Protein AF-A0A1N6GDF7-F1 (afdb_monomer_lite)

Structure (mmCIF, N/CA/C/O backbone):
data_AF-A0A1N6GDF7-F1
#
_entry.id   AF-A0A1N6GDF7-F1
#
loop_
_atom_site.group_PDB
_atom_site.id
_atom_site.type_symbol
_atom_site.label_atom_id
_atom_site.label_alt_id
_atom_site.label_comp_id
_atom_site.label_asym_id
_atom_site.label_entity_id
_atom_site.label_seq_id
_atom_site.pdbx_PDB_ins_code
_atom_site.Cartn_x
_atom_site.Cartn_y
_atom_site.Cartn_z
_atom_site.occupancy
_atom_site.B_iso_or_equiv
_atom_site.auth_seq_id
_atom_site.auth_comp_id
_atom_site.auth_asym_id
_atom_site.auth_atom_id
_atom_site.pdbx_PDB_model_num
ATOM 1 N N . MET A 1 1 ? -12.501 -10.297 11.710 1.00 90.69 1 MET A N 1
ATOM 2 C CA . MET A 1 1 ? -12.568 -9.226 10.703 1.00 90.69 1 MET A CA 1
ATOM 3 C C . MET A 1 1 ? -12.770 -7.916 11.441 1.00 90.69 1 MET A C 1
ATOM 5 O O . MET A 1 1 ? -13.586 -7.888 12.356 1.00 90.69 1 MET A O 1
ATOM 9 N N . ILE A 1 2 ? -11.981 -6.900 11.112 1.00 95.88 2 ILE A N 1
ATOM 10 C CA . ILE A 1 2 ? -12.052 -5.541 11.651 1.00 95.88 2 ILE A CA 1
ATOM 11 C C . ILE A 1 2 ? -12.520 -4.649 10.500 1.00 95.88 2 ILE A C 1
ATOM 13 O O . ILE A 1 2 ? -11.859 -4.615 9.469 1.00 95.88 2 ILE A O 1
ATOM 17 N N . GLU A 1 3 ? -13.652 -3.975 10.666 1.00 96.38 3 GLU A N 1
ATOM 18 C CA . GLU A 1 3 ? -14.180 -2.999 9.706 1.00 96.38 3 GLU A CA 1
ATOM 19 C C . GLU A 1 3 ? -13.818 -1.594 10.192 1.00 96.38 3 GLU A C 1
ATOM 21 O O . GLU A 1 3 ? -14.038 -1.281 11.362 1.00 96.38 3 GLU A O 1
ATOM 26 N N . LEU A 1 4 ? -13.220 -0.783 9.319 1.00 95.81 4 LEU A N 1
ATOM 27 C CA . LEU A 1 4 ? -12.774 0.573 9.636 1.00 95.81 4 LEU A CA 1
ATOM 28 C C . LEU A 1 4 ? -13.866 1.625 9.407 1.00 95.81 4 LEU A C 1
ATOM 30 O O . LEU A 1 4 ? -13.746 2.741 9.918 1.00 95.81 4 LEU A O 1
ATOM 34 N N . SER A 1 5 ? -14.915 1.305 8.644 1.00 92.75 5 SER A N 1
ATOM 35 C CA . SER A 1 5 ? -16.026 2.225 8.394 1.00 92.75 5 SER A CA 1
ATOM 36 C C . SER A 1 5 ? -16.664 2.699 9.704 1.00 92.75 5 SER A C 1
ATOM 38 O O . SER A 1 5 ? -17.128 1.903 10.519 1.00 92.75 5 SER A O 1
ATOM 40 N N . GLY A 1 6 ? -16.706 4.020 9.894 1.00 90.94 6 GLY A N 1
ATOM 41 C CA . GLY A 1 6 ? -17.300 4.653 11.074 1.00 90.94 6 GLY A CA 1
ATOM 42 C C . GLY A 1 6 ? -16.375 4.795 12.285 1.00 90.94 6 GLY A C 1
ATOM 43 O O . GLY A 1 6 ? -16.816 5.360 13.282 1.00 90.94 6 GLY A O 1
ATOM 44 N N . MET A 1 7 ? -15.117 4.340 12.213 1.00 95.81 7 MET A N 1
ATOM 45 C CA . MET A 1 7 ? -14.127 4.617 13.259 1.00 95.81 7 MET A CA 1
ATOM 46 C C . MET A 1 7 ? -13.671 6.079 13.220 1.00 95.81 7 MET A C 1
ATOM 48 O O . MET A 1 7 ? -13.384 6.627 12.152 1.00 95.81 7 MET A O 1
ATOM 52 N N . PHE A 1 8 ? -13.542 6.692 14.395 1.00 95.75 8 PHE A N 1
ATOM 53 C CA . PHE A 1 8 ? -12.927 8.009 14.551 1.00 95.75 8 PHE A CA 1
ATOM 54 C C . PHE A 1 8 ? -11.396 7.924 14.475 1.00 95.75 8 PHE A C 1
ATOM 56 O O . PHE A 1 8 ? -10.797 6.863 14.669 1.00 95.75 8 PHE A O 1
ATOM 63 N N . GLU A 1 9 ? -10.736 9.055 14.218 1.00 95.62 9 GLU A N 1
ATOM 64 C CA . GLU A 1 9 ? -9.277 9.110 14.073 1.00 95.62 9 GLU A CA 1
ATOM 65 C C . GLU A 1 9 ? -8.544 8.577 15.318 1.00 95.62 9 GLU A C 1
ATOM 67 O O . GLU A 1 9 ? -7.569 7.836 15.198 1.00 95.62 9 GLU A O 1
ATOM 72 N N . GLU A 1 10 ? -9.030 8.880 16.521 1.00 96.75 10 GLU A N 1
ATOM 73 C CA . GLU A 1 10 ? -8.442 8.405 17.775 1.00 96.75 10 GLU A CA 1
ATOM 74 C C . GLU A 1 10 ? -8.527 6.878 17.914 1.00 96.75 10 GLU A C 1
ATOM 76 O O . GLU A 1 10 ? -7.573 6.234 18.363 1.00 96.75 10 GLU A O 1
ATOM 81 N N . GLU A 1 11 ? -9.645 6.283 17.493 1.00 97.31 11 GLU A N 1
ATOM 82 C CA . GLU A 1 11 ? -9.845 4.831 17.489 1.00 97.31 11 GLU A CA 1
ATOM 83 C C . GLU A 1 11 ? -8.919 4.162 16.473 1.00 97.31 11 GLU A C 1
ATOM 85 O O . GLU A 1 11 ? -8.271 3.156 16.783 1.00 97.31 11 GLU A O 1
ATOM 90 N N . LEU A 1 12 ? -8.779 4.772 15.292 1.00 97.19 12 LEU A N 1
ATOM 91 C CA . LEU A 1 12 ? -7.834 4.335 14.273 1.00 97.19 12 LEU A CA 1
ATOM 92 C C . LEU A 1 12 ? -6.398 4.383 14.806 1.00 97.19 12 LEU A C 1
ATOM 94 O O . LEU A 1 12 ? -5.667 3.409 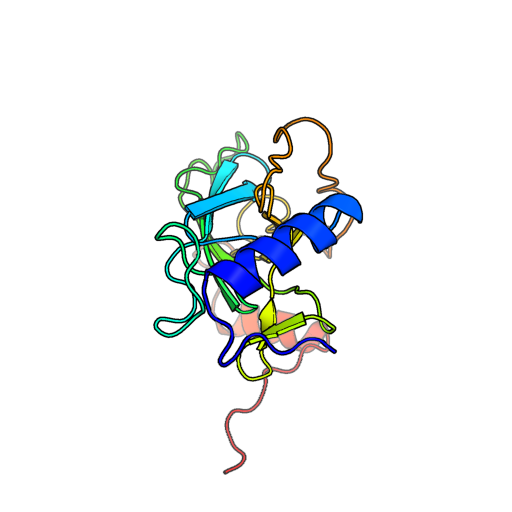14.657 1.00 97.19 12 LEU A O 1
ATOM 98 N N . ILE A 1 13 ? -5.985 5.449 15.494 1.00 97.69 13 ILE A N 1
ATOM 99 C CA . ILE A 1 13 ? -4.640 5.549 16.087 1.00 97.69 13 ILE A CA 1
ATOM 100 C C . ILE A 1 13 ? -4.395 4.430 17.111 1.00 97.69 13 ILE A C 1
ATOM 102 O O . ILE A 1 13 ? -3.321 3.816 17.114 1.00 97.69 13 ILE A O 1
ATOM 106 N N . LEU A 1 14 ? -5.371 4.129 17.973 1.00 97.69 14 LEU A N 1
ATOM 107 C CA . LEU A 1 14 ? -5.264 3.029 18.939 1.00 97.69 14 LEU A CA 1
ATOM 108 C C . LEU A 1 14 ? -5.128 1.672 18.237 1.00 97.69 14 LEU A C 1
ATOM 110 O O . LEU A 1 14 ? -4.241 0.887 18.589 1.00 97.69 14 LEU A O 1
ATOM 114 N N . LEU A 1 15 ? -5.951 1.420 17.216 1.00 97.19 15 LEU A N 1
ATOM 115 C CA . LEU A 1 15 ? -5.880 0.211 16.399 1.00 97.19 15 LEU A CA 1
ATOM 116 C C . LEU A 1 15 ? -4.517 0.082 15.706 1.00 97.19 15 LEU A C 1
ATOM 118 O O . LEU A 1 15 ? -3.880 -0.969 15.776 1.00 97.19 15 LEU A O 1
ATOM 122 N N . LEU A 1 16 ? -4.036 1.154 15.081 1.00 97.12 16 LEU A N 1
ATOM 123 C CA . LEU A 1 16 ? -2.760 1.190 14.370 1.00 97.12 16 LEU A CA 1
ATOM 124 C C . LEU A 1 16 ? -1.576 0.900 15.300 1.00 97.12 16 LEU A C 1
ATOM 126 O O . LEU A 1 16 ? -0.689 0.120 14.949 1.00 97.12 16 LEU A O 1
ATOM 130 N N . ASN A 1 17 ? -1.580 1.451 16.516 1.00 97.38 17 ASN A N 1
ATOM 131 C CA . ASN A 1 17 ? -0.568 1.142 17.529 1.00 97.38 17 ASN A CA 1
ATOM 132 C C . ASN A 1 17 ? -0.653 -0.320 18.003 1.00 97.38 17 ASN A C 1
ATOM 134 O O . ASN A 1 17 ? 0.373 -0.990 18.159 1.00 97.38 17 ASN A O 1
ATOM 138 N N . TRP A 1 18 ? -1.865 -0.852 18.185 1.00 97.19 18 TRP A N 1
ATOM 139 C CA . TRP A 1 18 ? -2.083 -2.257 18.544 1.00 97.19 18 TRP A CA 1
ATOM 140 C C . TRP A 1 18 ? -1.607 -3.233 17.451 1.00 97.19 18 TRP A C 1
ATOM 142 O O . TRP A 1 18 ? -1.031 -4.283 17.771 1.00 97.19 18 TRP A O 1
ATOM 152 N N . LEU A 1 19 ? -1.805 -2.881 16.175 1.00 96.06 19 LEU A N 1
ATOM 153 C CA . LEU A 1 19 ? -1.311 -3.618 15.007 1.00 96.06 19 LEU A CA 1
ATOM 154 C C . LEU A 1 19 ? 0.214 -3.547 14.899 1.00 96.06 19 LEU A C 1
ATOM 156 O O . LEU A 1 19 ? 0.863 -4.577 14.693 1.00 96.06 19 LEU A O 1
ATOM 160 N N . ALA A 1 20 ? 0.802 -2.368 15.117 1.00 93.44 20 ALA A N 1
ATOM 161 C CA . ALA A 1 20 ? 2.250 -2.184 15.090 1.00 93.44 20 ALA A CA 1
ATOM 162 C C . ALA A 1 20 ? 2.954 -3.041 16.154 1.00 93.44 20 ALA A C 1
ATOM 164 O O . ALA A 1 20 ? 3.961 -3.687 15.856 1.00 93.44 20 ALA A O 1
ATOM 165 N N . GLY A 1 21 ? 2.371 -3.165 17.354 1.00 93.12 21 GLY A N 1
ATOM 166 C CA . GLY A 1 21 ? 2.835 -4.101 18.388 1.00 93.12 21 GLY A CA 1
ATOM 167 C C . GLY A 1 21 ? 2.831 -5.577 17.952 1.00 93.12 21 GLY A C 1
ATOM 168 O O . GLY A 1 21 ? 3.542 -6.399 18.526 1.00 93.12 21 GLY A O 1
ATOM 169 N N . ARG A 1 22 ? 2.078 -5.913 16.897 1.00 94.81 22 ARG A N 1
ATOM 170 C CA . ARG A 1 22 ? 1.999 -7.238 16.255 1.00 94.81 22 ARG A CA 1
ATOM 171 C C . ARG A 1 22 ? 2.758 -7.314 14.931 1.00 94.81 22 ARG A C 1
ATOM 173 O O . ARG A 1 22 ? 2.577 -8.275 14.190 1.00 94.81 22 ARG A O 1
ATOM 180 N N . LYS 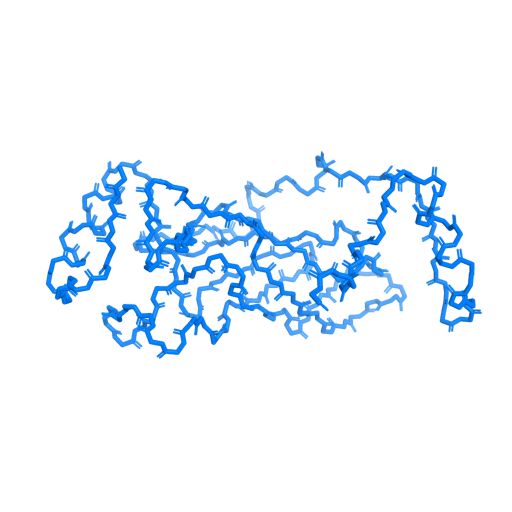A 1 23 ? 3.621 -6.334 14.639 1.00 92.81 23 LYS A N 1
ATOM 181 C CA . LYS A 1 23 ? 4.404 -6.240 13.392 1.00 92.81 23 LYS A CA 1
ATOM 182 C C . LYS A 1 23 ? 3.538 -6.150 12.128 1.00 92.81 23 LYS A C 1
ATOM 184 O O . LYS A 1 23 ? 3.976 -6.551 11.053 1.00 92.81 23 LYS A O 1
ATOM 189 N N . ARG A 1 24 ? 2.315 -5.632 12.250 1.00 94.25 24 ARG A N 1
ATOM 190 C CA . ARG A 1 24 ? 1.420 -5.340 11.127 1.00 94.25 24 ARG A CA 1
ATOM 191 C C . ARG A 1 24 ? 1.353 -3.830 10.967 1.00 94.25 24 ARG A C 1
ATOM 193 O O . ARG A 1 24 ? 1.010 -3.129 11.913 1.00 94.25 24 ARG A O 1
ATOM 200 N N . HIS A 1 25 ? 1.722 -3.330 9.796 1.00 95.81 25 HIS A N 1
ATOM 201 C CA . HIS A 1 25 ? 1.912 -1.899 9.576 1.00 95.81 25 HIS A CA 1
ATOM 202 C C . HIS A 1 25 ? 1.056 -1.456 8.397 1.00 95.81 25 HIS A C 1
ATOM 204 O O . HIS A 1 25 ? 1.380 -1.780 7.260 1.00 95.81 25 HIS A O 1
ATOM 210 N N . VAL A 1 26 ? -0.026 -0.732 8.682 1.00 96.88 26 VAL A N 1
ATOM 211 C CA . VAL A 1 26 ? -0.967 -0.226 7.672 1.00 96.88 26 VAL A CA 1
ATOM 212 C C . VAL A 1 26 ? -0.285 0.815 6.796 1.00 96.88 26 VAL A C 1
ATOM 214 O O . VAL A 1 26 ? 0.394 1.705 7.309 1.00 96.88 26 VAL A O 1
ATOM 217 N N . ALA A 1 27 ? -0.456 0.701 5.486 1.00 97.06 27 ALA A N 1
ATOM 218 C CA . ALA A 1 27 ? 0.046 1.656 4.517 1.00 97.06 27 ALA A CA 1
ATOM 219 C C . ALA A 1 27 ? -0.930 2.819 4.321 1.00 97.06 27 ALA A C 1
ATOM 221 O O . ALA A 1 27 ? -2.138 2.704 4.529 1.00 97.06 27 ALA A O 1
ATOM 222 N N . PHE A 1 28 ? -0.388 3.949 3.883 1.00 96.69 28 PHE A N 1
ATOM 223 C CA . PHE A 1 28 ? -1.141 5.178 3.674 1.00 96.69 28 PHE A CA 1
ATOM 224 C C . PHE A 1 28 ? -0.864 5.754 2.294 1.00 96.69 28 PHE A C 1
ATOM 226 O O . PHE A 1 28 ? 0.109 5.402 1.625 1.00 96.69 28 PHE A O 1
ATOM 233 N N . GLU A 1 29 ? -1.661 6.741 1.913 1.00 96.06 29 GLU A N 1
ATOM 234 C CA . GLU A 1 29 ? -1.292 7.684 0.872 1.00 96.06 29 GLU A CA 1
ATOM 235 C C . GLU A 1 29 ? 0.145 8.196 1.072 1.00 96.06 29 GLU A C 1
ATOM 237 O O . GLU A 1 29 ? 0.598 8.506 2.187 1.00 96.06 29 GLU A O 1
ATOM 242 N N . GLY A 1 30 ? 0.896 8.234 -0.029 1.00 95.50 30 GLY A N 1
ATOM 243 C CA . GLY A 1 30 ? 2.286 8.667 -0.047 1.00 95.50 30 GLY A CA 1
ATOM 244 C C . GLY A 1 30 ? 3.285 7.648 0.500 1.00 95.50 30 GLY A C 1
ATOM 245 O O . GLY A 1 30 ? 4.484 7.939 0.433 1.00 95.50 30 GLY A O 1
ATOM 246 N N . ALA A 1 31 ? 2.824 6.491 0.999 1.00 95.81 31 ALA A N 1
ATOM 247 C CA . ALA A 1 31 ? 3.691 5.414 1.458 1.00 95.81 31 ALA A CA 1
ATOM 248 C C . ALA A 1 31 ? 4.612 4.943 0.333 1.00 95.81 31 ALA A C 1
ATOM 250 O O . ALA A 1 31 ? 4.185 4.761 -0.811 1.00 95.81 31 ALA A O 1
ATOM 251 N N . GLN A 1 32 ? 5.882 4.754 0.669 1.00 94.88 32 GLN A N 1
ATOM 252 C CA . GLN A 1 32 ? 6.893 4.255 -0.243 1.00 94.88 32 GLN A CA 1
ATOM 253 C C . GLN A 1 32 ? 6.529 2.879 -0.815 1.00 94.88 32 GLN A C 1
ATOM 255 O O . GLN A 1 32 ? 6.237 1.940 -0.073 1.00 94.88 32 GLN A O 1
ATOM 260 N N . VAL A 1 33 ? 6.639 2.746 -2.136 1.00 93.19 33 VAL A N 1
ATOM 261 C CA . VAL A 1 33 ? 6.692 1.451 -2.825 1.00 93.19 33 VAL A CA 1
ATOM 262 C C . VAL A 1 33 ? 8.080 1.252 -3.420 1.00 93.19 33 VAL A C 1
ATOM 264 O O . VAL A 1 33 ? 8.735 2.213 -3.828 1.00 93.19 33 VAL A O 1
ATOM 267 N N . VAL A 1 34 ? 8.551 0.014 -3.461 1.00 91.12 34 VAL A N 1
ATOM 268 C CA . VAL A 1 34 ? 9.865 -0.343 -3.998 1.00 91.12 34 VAL A CA 1
ATOM 269 C C . VAL A 1 34 ? 9.670 -1.302 -5.157 1.00 91.12 34 VAL A C 1
ATOM 271 O O . VAL A 1 34 ? 8.958 -2.291 -5.032 1.00 91.12 34 VAL A O 1
ATOM 274 N N . SER A 1 35 ? 10.318 -0.988 -6.270 1.00 88.00 35 SER A N 1
ATOM 275 C CA . SER A 1 35 ? 10.421 -1.827 -7.457 1.00 88.00 35 SER A CA 1
ATOM 276 C C . SER A 1 35 ? 11.871 -2.255 -7.641 1.00 88.00 35 SER A C 1
ATOM 278 O O . SER A 1 35 ? 12.791 -1.621 -7.111 1.00 88.00 35 SER A O 1
ATOM 280 N N . GLU A 1 36 ? 12.100 -3.266 -8.471 1.00 85.31 36 GLU A N 1
ATOM 281 C CA . GLU A 1 36 ? 13.429 -3.505 -9.022 1.00 85.31 36 GLU A CA 1
ATOM 282 C C . GLU A 1 36 ? 13.900 -2.228 -9.746 1.00 85.31 36 GLU A C 1
ATOM 284 O O . GLU A 1 36 ? 13.217 -1.713 -10.631 1.00 85.31 36 GLU A O 1
ATOM 289 N N . GLY A 1 37 ? 15.025 -1.650 -9.314 1.00 83.25 37 GLY A N 1
ATOM 290 C CA . GLY A 1 37 ? 15.605 -0.453 -9.935 1.00 83.25 37 GLY A CA 1
ATOM 291 C C . GLY A 1 37 ? 14.900 0.881 -9.652 1.00 83.25 37 GLY A C 1
ATOM 292 O O . GLY A 1 37 ? 15.271 1.882 -10.263 1.00 83.25 37 GLY A O 1
ATOM 293 N N . GLY A 1 38 ? 13.913 0.949 -8.748 1.00 89.00 38 GLY A N 1
ATOM 294 C CA . GLY A 1 38 ? 13.183 2.200 -8.511 1.00 89.00 38 GLY A CA 1
ATOM 295 C C . GLY A 1 38 ? 12.420 2.282 -7.192 1.00 89.00 38 GLY A C 1
ATOM 296 O O . GLY A 1 38 ? 12.097 1.284 -6.553 1.00 89.00 38 GLY A O 1
ATOM 297 N N . ILE A 1 39 ? 12.116 3.513 -6.780 1.00 92.25 39 ILE A N 1
ATOM 298 C CA . ILE A 1 39 ? 11.307 3.818 -5.596 1.00 92.25 39 ILE A CA 1
ATOM 299 C C . ILE A 1 39 ? 10.168 4.736 -6.014 1.00 92.25 39 ILE A C 1
ATOM 301 O O . ILE A 1 39 ? 10.390 5.741 -6.686 1.00 92.25 39 ILE A O 1
ATOM 305 N N . GLY A 1 40 ? 8.961 4.398 -5.585 1.00 93.62 40 GLY A N 1
ATOM 306 C CA . GLY A 1 40 ? 7.740 5.132 -5.858 1.00 93.62 40 GLY A CA 1
ATOM 307 C C . GLY A 1 40 ? 6.926 5.410 -4.607 1.00 93.62 40 GLY A C 1
ATOM 308 O O . GLY A 1 40 ? 7.407 5.259 -3.483 1.00 93.62 40 GLY A O 1
ATOM 309 N N . ARG A 1 41 ? 5.671 5.812 -4.815 1.00 96.69 41 ARG A N 1
ATOM 310 C CA . ARG A 1 41 ? 4.694 6.035 -3.745 1.00 96.69 41 ARG A CA 1
ATOM 311 C C . ARG A 1 41 ? 3.294 5.586 -4.147 1.00 96.69 41 ARG A C 1
ATOM 313 O O . ARG A 1 41 ? 2.939 5.707 -5.323 1.00 96.69 41 ARG A O 1
ATOM 320 N N . ILE A 1 42 ? 2.511 5.145 -3.163 1.00 96.44 42 ILE A N 1
ATOM 321 C CA . ILE A 1 42 ? 1.053 5.024 -3.278 1.00 96.44 42 ILE A CA 1
ATOM 322 C C . ILE A 1 42 ? 0.466 6.422 -3.510 1.00 96.44 42 ILE A C 1
ATOM 324 O O . ILE A 1 42 ? 0.863 7.389 -2.853 1.00 96.44 42 ILE A O 1
ATOM 328 N N . ARG A 1 43 ? -0.467 6.529 -4.452 1.00 93.38 43 ARG A N 1
ATOM 329 C CA . ARG A 1 43 ? -1.219 7.743 -4.778 1.00 93.38 43 ARG A CA 1
ATOM 330 C C . ARG A 1 43 ? -2.702 7.488 -4.575 1.00 93.38 43 ARG A C 1
ATOM 332 O O . ARG A 1 43 ? -3.125 6.352 -4.721 1.00 93.38 43 ARG A O 1
ATOM 339 N N . ASN A 1 44 ? -3.462 8.552 -4.319 1.00 80.56 44 ASN A N 1
ATOM 340 C CA . ASN A 1 44 ? -4.919 8.594 -4.466 1.00 80.56 44 ASN A CA 1
ATOM 341 C C . ASN A 1 44 ? -5.631 7.288 -4.046 1.00 80.56 44 ASN A C 1
ATOM 343 O O . ASN A 1 44 ? -6.283 6.668 -4.891 1.00 80.56 44 ASN A O 1
ATOM 347 N N . PRO A 1 45 ? -5.485 6.827 -2.788 1.00 73.81 45 PRO A N 1
ATOM 348 C CA . PRO A 1 45 ? -6.338 5.751 -2.287 1.00 73.81 45 PRO A CA 1
ATOM 349 C C . PRO A 1 45 ? -7.809 6.205 -2.319 1.00 73.81 45 PRO A C 1
ATOM 351 O O . PRO A 1 45 ? -8.085 7.368 -2.629 1.00 73.81 45 PRO A O 1
ATOM 354 N N . LEU A 1 46 ? -8.751 5.305 -2.012 1.00 77.19 46 LEU A N 1
ATOM 355 C CA . LEU A 1 46 ? -10.190 5.596 -2.086 1.00 77.19 46 LEU A CA 1
ATOM 356 C C . LEU A 1 46 ? -10.528 6.996 -1.516 1.00 77.19 46 LEU A C 1
ATOM 358 O O . LEU A 1 46 ? -10.146 7.287 -0.376 1.00 77.19 46 LEU A O 1
ATOM 362 N N . PRO A 1 47 ? -11.209 7.874 -2.287 1.00 75.88 47 PRO A N 1
ATOM 363 C CA . PRO A 1 47 ? -11.452 9.270 -1.904 1.00 75.88 47 PRO A CA 1
ATOM 364 C C . PRO A 1 47 ? -12.209 9.464 -0.592 1.00 75.88 47 PRO A C 1
ATOM 366 O O . PRO A 1 47 ? -12.098 10.527 0.011 1.00 75.88 47 PRO A O 1
ATOM 369 N N . ASP A 1 48 ? -12.930 8.447 -0.131 1.00 82.19 48 ASP A N 1
ATOM 370 C CA . ASP A 1 48 ? -13.696 8.468 1.118 1.00 82.19 48 ASP A CA 1
ATOM 371 C C . ASP A 1 48 ? -13.075 7.567 2.199 1.00 82.19 48 ASP A C 1
ATOM 373 O O . ASP A 1 48 ? -13.658 7.345 3.255 1.00 82.19 48 ASP A O 1
ATOM 377 N N . GLY A 1 49 ? -11.850 7.084 1.961 1.00 84.81 49 GLY A N 1
ATOM 378 C CA . GLY A 1 49 ? -11.119 6.235 2.893 1.00 84.81 49 GLY A CA 1
ATOM 379 C C . GLY A 1 49 ? -10.753 6.941 4.206 1.00 84.81 49 GLY A C 1
ATOM 380 O O . GLY A 1 49 ? -10.545 8.164 4.212 1.00 84.81 49 GLY A O 1
ATOM 381 N N . PRO A 1 50 ? -10.610 6.176 5.307 1.00 92.31 50 PRO A N 1
ATOM 382 C CA . PRO A 1 50 ? -10.339 6.707 6.636 1.00 92.31 50 PRO A CA 1
ATOM 383 C C . PRO A 1 50 ? -9.008 7.460 6.668 1.00 92.31 50 PRO A C 1
ATOM 385 O O . PRO A 1 50 ? -8.014 7.033 6.070 1.00 92.31 50 PRO A O 1
ATOM 388 N N . VAL A 1 51 ? -8.993 8.595 7.369 1.00 93.75 51 VAL A N 1
ATOM 389 C CA . VAL A 1 51 ? -7.850 9.514 7.436 1.00 93.75 51 VAL A CA 1
ATOM 390 C C . VAL A 1 51 ? -7.242 9.485 8.829 1.00 93.75 51 VAL A C 1
ATOM 392 O O . VAL A 1 51 ? -7.949 9.619 9.821 1.00 93.75 51 VAL A O 1
ATOM 395 N N . VAL A 1 52 ? -5.919 9.350 8.890 1.00 94.75 52 VAL A N 1
ATOM 396 C CA . VAL A 1 52 ? -5.138 9.488 10.121 1.00 94.75 52 VAL A CA 1
ATOM 397 C C . VAL A 1 52 ? -3.985 10.442 9.851 1.00 94.75 52 VAL A C 1
ATOM 399 O O . VAL A 1 52 ? -3.219 10.254 8.905 1.00 94.75 52 VAL A O 1
ATOM 402 N N . GLN A 1 53 ? -3.864 11.489 10.663 1.00 93.88 53 GLN A N 1
ATOM 403 C CA . GLN A 1 53 ? -2.846 12.535 10.552 1.00 93.88 53 GLN A CA 1
ATOM 404 C C . GLN A 1 53 ? -2.780 13.159 9.147 1.00 93.88 53 GLN A C 1
ATOM 406 O O . GLN A 1 53 ? -1.704 13.398 8.597 1.00 93.88 53 GLN A O 1
ATOM 411 N N . GLY A 1 54 ? -3.948 13.385 8.539 1.00 92.69 54 GLY A N 1
ATOM 412 C CA . GLY A 1 54 ? -4.068 13.961 7.197 1.00 92.69 54 GLY A CA 1
ATOM 413 C C . GLY A 1 54 ? -3.673 13.024 6.051 1.00 92.69 54 GLY A C 1
ATOM 414 O O . GLY A 1 54 ? -3.588 13.477 4.913 1.00 92.69 54 GLY A O 1
ATOM 415 N N . ARG A 1 55 ? -3.433 11.733 6.319 1.00 93.44 55 ARG A N 1
ATOM 416 C CA . ARG A 1 55 ? -3.127 10.718 5.302 1.00 93.44 55 ARG A CA 1
ATOM 417 C C . ARG A 1 55 ? -4.222 9.664 5.266 1.00 93.44 55 ARG A C 1
ATOM 419 O O . ARG A 1 55 ? -4.608 9.126 6.302 1.00 93.44 55 ARG A O 1
ATOM 426 N N . ARG A 1 56 ? -4.697 9.335 4.069 1.00 95.56 56 ARG A N 1
ATOM 427 C CA . ARG A 1 56 ? -5.691 8.274 3.870 1.00 95.56 56 ARG A CA 1
ATOM 428 C C . ARG A 1 56 ? -5.058 6.898 4.013 1.00 95.56 56 ARG A C 1
ATOM 430 O O . ARG A 1 56 ? -3.955 6.683 3.510 1.00 95.56 56 ARG A O 1
ATOM 437 N N . ILE A 1 57 ? -5.749 5.972 4.666 1.00 96.44 57 ILE A N 1
ATOM 438 C CA . ILE A 1 57 ? -5.375 4.555 4.686 1.00 96.44 57 ILE A CA 1
ATOM 439 C C . ILE A 1 57 ? -5.500 3.995 3.265 1.00 96.44 57 ILE A C 1
ATOM 441 O O . ILE A 1 57 ? -6.484 4.244 2.569 1.00 96.44 57 ILE A O 1
ATOM 445 N N . ALA A 1 58 ? -4.481 3.261 2.823 1.00 96.88 58 ALA A N 1
ATOM 446 C CA . ALA A 1 58 ? -4.487 2.615 1.520 1.00 96.88 58 ALA A CA 1
ATOM 447 C C . ALA A 1 58 ? -5.298 1.312 1.568 1.00 96.88 58 ALA A C 1
ATOM 449 O O . ALA A 1 58 ? -5.170 0.517 2.499 1.00 96.88 58 ALA A O 1
ATOM 450 N N . THR A 1 59 ? -6.102 1.082 0.538 1.00 96.31 59 THR A N 1
ATOM 451 C CA . THR A 1 59 ? -6.897 -0.138 0.334 1.00 96.31 59 THR A CA 1
ATOM 452 C C . THR A 1 59 ? -6.445 -0.883 -0.921 1.00 96.31 59 THR A C 1
ATOM 454 O O . THR A 1 59 ? -5.725 -0.329 -1.758 1.00 96.31 59 THR A O 1
ATOM 457 N N . LEU A 1 60 ? -6.806 -2.158 -1.044 1.00 95.19 60 LEU A N 1
ATOM 458 C CA . LEU A 1 60 ? -6.519 -2.965 -2.227 1.00 95.19 60 LEU A CA 1
ATOM 459 C C . LEU A 1 60 ? -7.016 -2.248 -3.494 1.00 95.19 60 LEU A C 1
ATOM 461 O O . LEU A 1 60 ? -8.086 -1.643 -3.498 1.00 95.19 60 LEU A O 1
ATOM 465 N N . GLY A 1 61 ? -6.201 -2.259 -4.550 1.00 93.38 61 GLY A N 1
ATOM 466 C CA . GLY A 1 61 ? -6.429 -1.469 -5.761 1.00 93.38 61 GLY A CA 1
ATOM 467 C C . GLY A 1 61 ? -5.875 -0.040 -5.708 1.00 93.38 61 GLY A C 1
ATOM 468 O O . GLY A 1 61 ? -5.882 0.641 -6.735 1.00 93.38 61 GLY A O 1
ATOM 469 N N . SER A 1 62 ? -5.345 0.424 -4.563 1.00 94.94 62 SER A N 1
ATOM 470 C CA . SER A 1 62 ? -4.719 1.753 -4.467 1.00 94.94 62 SER A CA 1
ATOM 471 C C . SER A 1 62 ? -3.634 1.916 -5.540 1.00 94.94 62 SER A C 1
ATOM 473 O O . SER A 1 62 ? -2.745 1.060 -5.645 1.00 94.94 62 SER A O 1
ATOM 475 N N . PRO A 1 63 ? -3.671 2.993 -6.344 1.00 94.69 63 PRO A N 1
ATOM 476 C CA . PRO A 1 63 ? -2.695 3.188 -7.397 1.00 94.69 63 PRO A CA 1
ATOM 477 C C . PRO A 1 63 ? -1.336 3.587 -6.820 1.00 94.69 63 PRO A C 1
ATOM 479 O O . PRO A 1 63 ? -1.223 4.172 -5.744 1.00 94.69 63 PRO A O 1
ATOM 482 N N . TYR A 1 64 ? -0.272 3.324 -7.566 1.00 94.69 64 TYR A N 1
ATOM 483 C CA . TYR A 1 64 ? 1.069 3.790 -7.233 1.00 94.69 64 TYR A CA 1
ATOM 484 C C . TYR A 1 64 ? 1.792 4.323 -8.468 1.00 94.69 64 TYR A C 1
ATOM 486 O O . TYR A 1 64 ? 1.427 4.048 -9.612 1.00 94.69 64 TYR A O 1
ATOM 494 N N . SER A 1 65 ? 2.866 5.074 -8.232 1.00 94.12 65 SER A N 1
ATOM 495 C CA . SER A 1 65 ? 3.780 5.518 -9.287 1.00 94.12 65 SER A CA 1
ATOM 496 C C . SER A 1 65 ? 5.229 5.371 -8.852 1.00 94.12 65 SER A C 1
ATOM 498 O O . SER A 1 65 ? 5.570 5.805 -7.748 1.00 94.12 65 SER A O 1
ATOM 500 N N . VAL A 1 66 ? 6.089 4.896 -9.742 1.00 92.00 66 VAL A N 1
ATOM 501 C CA . VAL A 1 66 ? 7.544 4.932 -9.609 1.00 92.00 66 VAL A CA 1
ATOM 502 C C . VAL A 1 66 ? 8.075 5.874 -10.700 1.00 92.00 66 VAL A C 1
ATOM 504 O O . VAL A 1 66 ? 8.018 5.531 -11.882 1.00 92.00 66 VAL A O 1
ATOM 507 N N . PRO A 1 67 ? 8.564 7.080 -10.348 1.00 92.12 67 PRO A N 1
ATOM 508 C CA . PRO A 1 67 ? 8.940 8.104 -11.326 1.00 92.12 67 PRO A CA 1
ATOM 509 C C . PRO A 1 67 ? 10.134 7.716 -12.197 1.00 92.12 67 PRO A C 1
ATOM 511 O O . PRO A 1 67 ? 10.285 8.240 -13.298 1.00 92.12 67 PRO A O 1
ATOM 514 N N . ARG A 1 68 ? 10.987 6.821 -11.697 1.00 89.62 68 ARG A N 1
ATOM 515 C CA . ARG A 1 68 ? 12.151 6.324 -12.414 1.00 89.62 68 ARG A CA 1
ATOM 516 C C . ARG A 1 68 ? 12.465 4.904 -11.968 1.00 89.62 68 ARG A C 1
ATOM 518 O O . ARG A 1 68 ? 12.858 4.697 -10.821 1.00 89.62 68 ARG A O 1
ATOM 525 N N . ILE A 1 69 ? 12.307 3.963 -12.887 1.00 86.44 69 ILE A N 1
ATOM 526 C CA . ILE A 1 69 ? 12.949 2.652 -12.832 1.00 86.44 69 ILE A CA 1
ATOM 527 C C . ILE A 1 69 ? 14.195 2.717 -13.698 1.00 86.44 69 ILE A C 1
ATOM 529 O O . ILE A 1 69 ? 14.125 3.172 -14.837 1.00 86.44 69 ILE A O 1
ATOM 533 N N . ASP A 1 70 ? 15.324 2.279 -13.154 1.00 87.56 70 ASP A N 1
ATOM 534 C CA . ASP A 1 70 ? 16.593 2.199 -13.864 1.00 87.56 70 ASP A CA 1
ATOM 535 C C . ASP A 1 70 ? 17.257 0.840 -13.604 1.00 87.56 70 ASP A C 1
ATOM 537 O O . ASP A 1 70 ? 17.774 0.581 -12.517 1.00 87.56 70 ASP A O 1
ATOM 541 N N . LEU A 1 71 ? 17.192 -0.042 -14.604 1.00 83.19 71 LEU A N 1
ATOM 542 C CA . LEU A 1 71 ? 17.779 -1.387 -14.570 1.00 83.19 71 LEU A CA 1
ATOM 543 C C . LEU A 1 71 ? 19.070 -1.491 -15.399 1.00 83.19 71 LEU A C 1
ATOM 545 O O . LEU A 1 71 ? 19.609 -2.584 -15.556 1.00 83.19 71 LEU A O 1
ATOM 549 N N . GLY A 1 72 ? 19.555 -0.379 -15.967 1.00 82.56 72 GLY A N 1
ATOM 550 C CA . GLY A 1 72 ? 20.757 -0.364 -16.808 1.00 82.56 72 GLY A CA 1
ATOM 551 C C . GLY A 1 72 ? 20.607 -1.047 -18.176 1.00 82.56 72 GLY A C 1
ATOM 552 O O . GLY A 1 72 ? 21.610 -1.426 -18.778 1.00 82.56 72 GLY A O 1
ATOM 553 N N . ASN A 1 73 ? 19.380 -1.225 -18.673 1.00 76.62 73 ASN A N 1
ATOM 554 C CA . ASN A 1 73 ? 19.088 -1.798 -19.992 1.00 76.62 73 ASN A CA 1
ATOM 555 C C . ASN A 1 73 ? 18.432 -0.759 -20.925 1.00 76.62 73 ASN A C 1
ATOM 557 O O . ASN A 1 73 ? 18.069 0.328 -20.493 1.00 76.62 73 ASN A O 1
ATOM 561 N N . SER A 1 74 ? 18.259 -1.102 -22.207 1.00 77.88 74 SER A N 1
ATOM 562 C CA . SER A 1 74 ? 17.771 -0.160 -23.233 1.00 77.88 74 SER A CA 1
ATOM 563 C C . SER A 1 74 ? 16.330 0.338 -23.057 1.00 77.88 74 SER A C 1
ATOM 565 O O . SER A 1 74 ? 16.001 1.390 -23.599 1.00 77.88 74 SER A O 1
ATOM 567 N N . CYS A 1 75 ? 15.475 -0.381 -22.316 1.00 75.38 75 CYS A N 1
ATOM 568 C CA . CYS A 1 75 ? 14.115 0.082 -22.037 1.00 75.38 75 CYS A CA 1
ATOM 569 C C . CYS A 1 75 ? 14.073 1.093 -20.878 1.00 75.38 75 CYS A C 1
ATOM 571 O O . CYS A 1 75 ? 13.087 1.812 -20.751 1.00 75.38 75 CYS A O 1
ATOM 573 N N . CYS A 1 76 ? 15.144 1.192 -20.077 1.00 80.6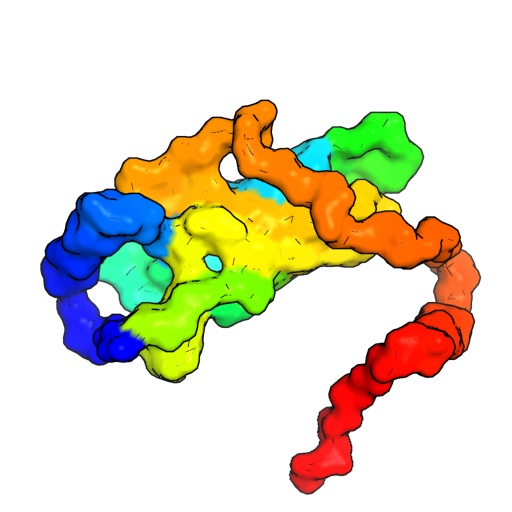9 76 CYS A N 1
ATOM 574 C CA . CYS A 1 76 ? 15.288 2.070 -18.917 1.00 80.69 76 CYS A CA 1
ATOM 575 C C . CYS A 1 76 ? 16.246 3.260 -19.173 1.00 80.69 76 CYS A C 1
ATOM 577 O O . CYS A 1 76 ? 17.178 3.139 -19.964 1.00 80.69 76 CYS A O 1
ATOM 579 N N . PRO A 1 77 ? 16.079 4.409 -18.480 1.00 88.25 77 PRO A N 1
ATOM 580 C CA . PRO A 1 77 ? 15.108 4.678 -17.422 1.00 88.25 77 PRO A CA 1
ATOM 581 C C . PRO A 1 77 ? 13.731 5.131 -17.925 1.00 88.25 77 PRO A C 1
ATOM 583 O O . PRO A 1 77 ? 13.631 5.898 -18.878 1.00 88.25 77 PRO A O 1
ATOM 586 N N . HIS A 1 78 ? 12.664 4.733 -17.228 1.00 85.19 78 HIS A N 1
ATOM 587 C CA . HIS A 1 78 ? 11.299 5.188 -17.527 1.00 85.19 78 HIS A CA 1
ATOM 588 C C . HIS A 1 78 ? 10.408 5.250 -16.277 1.00 85.19 78 HIS A C 1
ATOM 590 O O . HIS A 1 78 ? 10.757 4.752 -15.204 1.00 85.19 78 HIS A O 1
ATOM 596 N N . HIS A 1 79 ? 9.247 5.885 -16.428 1.00 90.06 79 HIS A N 1
ATOM 597 C CA . HIS A 1 79 ? 8.185 5.920 -15.424 1.00 90.06 79 HIS A CA 1
ATOM 598 C C . HIS A 1 79 ? 7.373 4.618 -15.457 1.00 90.06 79 HIS A C 1
ATOM 600 O O . HIS A 1 79 ? 7.111 4.083 -16.538 1.00 90.06 79 HIS A O 1
ATOM 606 N N . VAL A 1 80 ? 6.912 4.146 -14.296 1.00 88.50 80 VAL A N 1
ATOM 607 C CA . VAL A 1 80 ? 5.875 3.105 -14.213 1.00 88.50 80 VAL A CA 1
ATOM 608 C C . VAL A 1 80 ? 4.796 3.451 -13.197 1.00 88.50 80 VAL A C 1
ATOM 610 O O . VAL A 1 80 ? 5.028 4.162 -12.220 1.00 88.50 80 VAL A O 1
ATOM 613 N N . SER A 1 81 ? 3.612 2.897 -13.412 1.00 91.44 81 SER A N 1
ATOM 614 C CA . SER A 1 81 ? 2.475 2.963 -12.500 1.00 91.44 81 SER A CA 1
ATOM 615 C C . SER A 1 81 ? 1.717 1.642 -12.525 1.00 91.44 81 SER A C 1
ATOM 617 O O . SER A 1 81 ? 1.843 0.873 -13.479 1.00 91.44 81 SER A O 1
ATOM 619 N N . GLY A 1 82 ? 0.933 1.399 -11.483 1.00 91.44 82 GLY A N 1
ATOM 620 C CA . GLY A 1 82 ? 0.127 0.194 -11.328 1.00 91.44 82 GLY A CA 1
ATOM 621 C C . GLY A 1 82 ? -0.803 0.312 -10.129 1.00 91.44 82 GLY A C 1
ATOM 622 O O . GLY A 1 82 ? -1.010 1.412 -9.610 1.00 91.44 82 GLY A O 1
ATOM 623 N N . GLN A 1 83 ? -1.334 -0.823 -9.690 1.00 93.81 83 GLN A N 1
ATOM 624 C CA . GLN A 1 83 ? -2.190 -0.939 -8.510 1.00 93.81 83 GLN A CA 1
ATOM 625 C C . GLN A 1 83 ? -1.608 -1.961 -7.530 1.00 93.81 83 GLN A C 1
ATOM 627 O O . GLN A 1 83 ? -0.889 -2.880 -7.930 1.00 93.81 83 GLN A O 1
ATOM 632 N N . ILE A 1 84 ? -1.892 -1.781 -6.240 1.00 94.75 84 ILE A N 1
ATOM 633 C CA . ILE A 1 84 ? -1.595 -2.787 -5.216 1.00 94.75 84 ILE A CA 1
ATOM 634 C C . ILE A 1 84 ? -2.623 -3.924 -5.319 1.00 94.75 84 ILE A C 1
ATOM 636 O O . ILE A 1 84 ? -3.824 -3.668 -5.329 1.00 94.75 84 ILE A O 1
ATOM 640 N N . GLU A 1 85 ? -2.149 -5.165 -5.400 1.00 95.06 85 GLU A N 1
ATOM 641 C CA . GLU A 1 85 ? -2.944 -6.371 -5.681 1.00 95.06 85 GLU A CA 1
ATOM 642 C C . GLU A 1 85 ? -3.212 -7.230 -4.438 1.00 95.06 85 GLU A C 1
ATOM 644 O O . GLU A 1 85 ? -4.086 -8.093 -4.475 1.00 95.06 85 GLU A O 1
ATOM 649 N N . THR A 1 86 ? -2.476 -7.022 -3.342 1.00 95.31 86 THR A N 1
ATOM 650 C CA . THR A 1 86 ? -2.685 -7.750 -2.079 1.00 95.31 86 THR A CA 1
ATOM 651 C C . THR A 1 86 ? -3.015 -6.803 -0.929 1.00 95.31 86 THR A C 1
ATOM 653 O O . THR A 1 86 ? -2.686 -5.618 -0.962 1.00 95.31 86 THR A O 1
ATOM 656 N N . GLY A 1 87 ? -3.703 -7.331 0.079 1.00 94.69 87 GLY A N 1
ATOM 657 C CA . GLY A 1 87 ? -4.125 -6.600 1.268 1.00 94.69 87 GLY A CA 1
ATOM 658 C C . GLY A 1 87 ? -4.481 -7.556 2.403 1.00 94.69 87 GLY A C 1
ATOM 659 O O . GLY A 1 87 ? -4.566 -8.771 2.218 1.00 94.69 87 GLY A O 1
ATOM 660 N N . ALA A 1 88 ? -4.714 -7.011 3.592 1.00 95.88 88 ALA A N 1
ATOM 661 C CA . ALA A 1 88 ? -5.134 -7.771 4.759 1.00 95.88 88 ALA A CA 1
ATOM 662 C C . ALA A 1 88 ? -6.643 -8.060 4.732 1.00 95.88 88 ALA A C 1
ATOM 664 O O . ALA A 1 88 ? -7.448 -7.197 5.059 1.00 95.88 88 ALA A O 1
ATOM 665 N N . GLU A 1 89 ? -7.038 -9.289 4.406 1.00 94.75 89 GLU A N 1
ATOM 666 C CA . GLU A 1 89 ? -8.457 -9.691 4.332 1.00 94.75 89 GLU A CA 1
ATOM 667 C C . GLU A 1 89 ? -9.205 -9.613 5.676 1.00 94.75 89 GLU A C 1
ATOM 669 O O . GLU A 1 89 ? -10.432 -9.551 5.723 1.00 94.75 89 GLU A O 1
ATOM 674 N N . ASP A 1 90 ? -8.483 -9.616 6.797 1.00 96.88 90 ASP A N 1
ATOM 675 C CA . ASP A 1 90 ? -9.064 -9.511 8.132 1.00 96.88 90 ASP A CA 1
ATOM 676 C C . ASP A 1 90 ? -9.252 -8.063 8.610 1.00 96.88 90 ASP A C 1
ATOM 678 O O . ASP A 1 90 ? -9.822 -7.879 9.690 1.00 96.88 90 ASP A O 1
ATOM 682 N N . ILE A 1 91 ? -8.798 -7.063 7.843 1.00 96.62 91 ILE A N 1
ATOM 683 C CA . ILE A 1 91 ? -8.937 -5.629 8.132 1.00 96.62 91 ILE A CA 1
ATOM 684 C C . ILE A 1 91 ? -9.411 -4.926 6.864 1.00 96.62 91 ILE A C 1
ATOM 686 O O . ILE A 1 91 ? -8.656 -4.788 5.906 1.00 96.62 91 ILE A O 1
ATOM 690 N N . VAL A 1 92 ? -10.652 -4.465 6.867 1.00 96.56 92 VAL A N 1
ATOM 691 C CA . VAL A 1 92 ? -11.325 -3.943 5.678 1.00 96.56 92 VAL A CA 1
ATOM 692 C C . VAL A 1 92 ? -11.849 -2.532 5.919 1.00 96.56 92 VAL A C 1
ATOM 694 O O . VAL A 1 92 ? -12.100 -2.145 7.058 1.00 96.56 92 VAL A O 1
ATOM 697 N N . PHE A 1 93 ? -11.992 -1.770 4.841 1.00 94.38 93 PHE A N 1
ATOM 698 C CA . PHE A 1 93 ? -12.773 -0.541 4.788 1.00 94.38 93 PHE A CA 1
ATOM 699 C C . PHE A 1 93 ? -13.846 -0.711 3.717 1.00 94.38 93 PHE A C 1
ATOM 701 O O . PHE A 1 93 ? -13.505 -0.934 2.555 1.00 94.38 93 PHE A O 1
ATOM 708 N N . GLU A 1 94 ? -15.119 -0.651 4.105 1.00 92.81 94 GLU A N 1
ATOM 709 C CA . GLU A 1 94 ? -16.257 -0.911 3.206 1.00 92.81 94 GLU A CA 1
ATOM 710 C C . GLU A 1 94 ? -16.126 -2.259 2.473 1.00 92.81 94 GLU A C 1
ATOM 712 O O . GLU A 1 94 ? -16.394 -2.388 1.278 1.00 92.81 94 GLU A O 1
ATOM 717 N N . GLY A 1 95 ? -15.646 -3.282 3.186 1.00 93.19 95 GLY A N 1
ATOM 718 C CA . GLY A 1 95 ? -15.374 -4.602 2.611 1.00 93.19 95 GLY A CA 1
ATOM 719 C C . GLY A 1 95 ? -14.125 -4.697 1.721 1.00 93.19 95 GLY A C 1
ATOM 720 O O . GLY A 1 95 ? -13.797 -5.797 1.275 1.00 93.19 95 GLY A O 1
ATOM 721 N N . VAL A 1 96 ? -13.388 -3.605 1.488 1.00 94.62 96 VAL A N 1
ATOM 722 C CA . VAL A 1 96 ? -12.131 -3.617 0.723 1.00 94.62 96 VAL A CA 1
ATOM 723 C C . VAL A 1 96 ? -10.939 -3.835 1.666 1.00 94.62 96 VAL A C 1
ATOM 725 O O . VAL A 1 96 ? -10.765 -3.054 2.603 1.00 94.62 96 VAL A O 1
ATOM 728 N N . PRO A 1 97 ? -10.078 -4.846 1.436 1.00 97.06 97 PRO A N 1
ATOM 729 C CA . PRO A 1 97 ? -8.900 -5.095 2.267 1.00 97.06 97 PRO A CA 1
ATOM 730 C C . PRO A 1 97 ? -7.964 -3.889 2.386 1.00 97.06 97 PRO A C 1
ATOM 732 O O . PRO A 1 97 ? -7.689 -3.192 1.407 1.00 97.06 97 PRO A O 1
ATOM 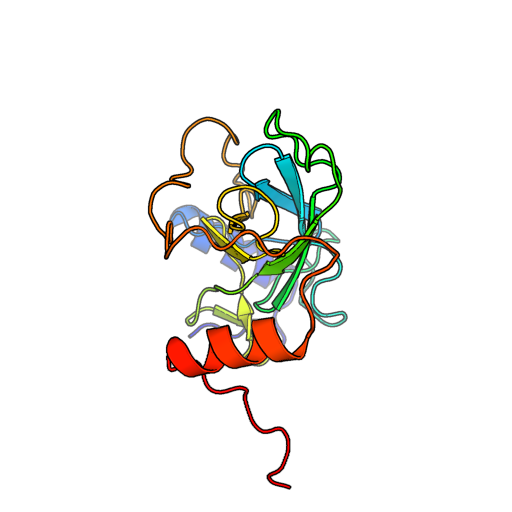735 N N . VAL A 1 98 ? -7.425 -3.674 3.584 1.00 97.00 98 VAL A N 1
ATOM 736 C CA . VAL A 1 98 ? -6.440 -2.623 3.869 1.00 97.00 98 VAL A CA 1
ATOM 737 C C . VAL A 1 98 ? -5.042 -3.076 3.464 1.00 97.00 98 VAL A C 1
ATOM 739 O O . VAL A 1 98 ? -4.632 -4.199 3.753 1.00 97.00 98 VAL A O 1
ATOM 742 N N . VAL A 1 99 ? -4.282 -2.179 2.841 1.00 97.12 99 VAL A N 1
ATOM 743 C CA . VAL A 1 99 ? -2.899 -2.427 2.421 1.00 97.12 99 VAL A CA 1
ATOM 744 C C . VAL A 1 99 ? -1.948 -2.295 3.607 1.00 97.12 99 VAL A C 1
ATOM 746 O O . VAL A 1 99 ? -2.051 -1.388 4.435 1.00 97.12 99 VAL A O 1
ATOM 749 N N . MET A 1 100 ? -0.974 -3.190 3.659 1.00 96.06 100 MET A N 1
ATOM 750 C CA . MET A 1 100 ? 0.045 -3.322 4.686 1.00 96.06 100 MET A CA 1
ATOM 751 C C . MET A 1 100 ? 1.449 -3.227 4.081 1.00 96.06 100 MET A C 1
ATOM 753 O O . MET A 1 100 ? 1.674 -3.434 2.890 1.00 96.06 100 MET A O 1
ATOM 757 N N . VAL A 1 101 ? 2.443 -2.974 4.928 1.00 94.56 101 VAL A N 1
ATOM 758 C CA . VAL A 1 101 ? 3.851 -3.183 4.569 1.00 94.56 101 VAL A CA 1
ATOM 759 C C . VAL A 1 101 ? 4.066 -4.639 4.156 1.00 94.56 101 VAL A C 1
ATOM 761 O O . VAL A 1 101 ? 3.722 -5.556 4.901 1.00 94.56 101 VAL A O 1
ATOM 764 N N . GLY A 1 102 ? 4.700 -4.834 3.002 1.00 91.00 102 GLY A N 1
ATOM 765 C CA . GLY A 1 102 ? 4.959 -6.140 2.402 1.00 91.00 102 GLY A CA 1
ATOM 766 C C . GLY A 1 102 ? 3.946 -6.552 1.336 1.00 91.00 102 GLY A C 1
ATOM 767 O O . GLY A 1 102 ? 4.259 -7.457 0.564 1.00 91.00 102 GLY A O 1
ATOM 768 N N . ASP A 1 103 ? 2.796 -5.876 1.244 1.00 94.56 103 ASP A N 1
ATOM 769 C CA . ASP A 1 103 ? 1.850 -6.117 0.158 1.00 94.56 103 ASP A CA 1
ATOM 770 C C . ASP A 1 103 ? 2.455 -5.784 -1.202 1.00 94.56 103 ASP A C 1
ATOM 772 O O . ASP A 1 103 ? 3.370 -4.963 -1.333 1.00 94.56 103 ASP A O 1
ATOM 776 N N . THR A 1 104 ? 1.940 -6.462 -2.221 1.00 93.62 104 THR A N 1
ATOM 777 C CA . THR A 1 104 ? 2.511 -6.474 -3.563 1.00 93.62 104 THR A CA 1
ATOM 778 C C . THR A 1 104 ? 1.582 -5.834 -4.574 1.00 93.62 104 THR A C 1
ATOM 780 O O . THR A 1 104 ? 0.364 -5.848 -4.423 1.00 93.62 104 THR A O 1
ATOM 783 N N . GLY A 1 105 ? 2.171 -5.275 -5.623 1.00 91.56 105 GLY A N 1
ATOM 784 C CA . GLY A 1 105 ? 1.467 -4.824 -6.817 1.00 91.56 105 GLY A CA 1
ATOM 785 C C . GLY A 1 105 ? 2.257 -5.164 -8.072 1.00 91.56 105 GLY A C 1
ATOM 786 O O . GLY A 1 105 ? 3.398 -5.639 -7.988 1.00 91.56 105 GLY A O 1
ATOM 787 N N . ARG A 1 106 ? 1.667 -4.890 -9.237 1.00 87.12 106 ARG A N 1
ATOM 788 C CA . ARG A 1 106 ? 2.316 -5.091 -10.538 1.00 87.12 106 ARG A CA 1
ATOM 789 C C . ARG A 1 106 ? 2.239 -3.859 -11.423 1.00 87.12 106 ARG A C 1
ATOM 791 O O . ARG A 1 106 ? 1.269 -3.102 -11.392 1.00 87.12 106 ARG A O 1
ATOM 798 N N . HIS A 1 107 ? 3.266 -3.696 -12.252 1.00 78.75 107 HIS A N 1
ATOM 799 C CA . HIS A 1 107 ? 3.283 -2.767 -13.377 1.00 78.75 107 HIS A CA 1
ATOM 800 C C . HIS A 1 107 ? 3.463 -3.517 -14.702 1.00 78.75 107 HIS A C 1
ATOM 802 O O . HIS A 1 107 ? 3.607 -4.736 -14.739 1.00 78.75 107 HIS A O 1
ATOM 808 N N . TRP A 1 108 ? 3.465 -2.777 -15.812 1.00 70.69 108 TRP A N 1
ATOM 809 C CA . TRP A 1 108 ? 3.656 -3.337 -17.150 1.00 70.69 108 TRP A CA 1
ATOM 810 C C . TRP A 1 108 ? 4.951 -4.177 -17.256 1.00 70.69 108 TRP A C 1
ATOM 812 O O . TRP A 1 108 ? 6.004 -3.683 -16.833 1.00 70.69 108 TRP A O 1
ATOM 822 N N . PRO A 1 109 ? 4.919 -5.388 -17.858 1.00 66.00 109 PRO A N 1
ATOM 823 C CA . PRO A 1 109 ? 6.030 -6.354 -17.865 1.00 66.00 109 PRO A CA 1
ATOM 824 C C . PRO A 1 109 ? 7.203 -6.008 -18.800 1.00 66.00 109 PRO A C 1
ATOM 826 O O . PRO A 1 109 ? 8.011 -6.867 -19.136 1.00 66.00 109 PRO A O 1
ATOM 829 N N . GLY A 1 110 ? 7.328 -4.752 -19.231 1.00 62.53 110 GLY A N 1
ATOM 830 C CA . GLY A 1 110 ? 8.342 -4.341 -20.206 1.00 62.53 110 GLY A CA 1
ATOM 831 C C . GLY A 1 110 ? 9.784 -4.371 -19.688 1.00 62.53 110 GLY A C 1
ATOM 832 O O . GLY A 1 110 ? 10.703 -4.459 -20.497 1.00 62.53 110 GLY A O 1
ATOM 833 N N . CYS A 1 111 ? 9.998 -4.302 -18.368 1.00 62.19 111 CYS A N 1
ATOM 834 C CA . CYS A 1 111 ? 11.330 -4.211 -17.769 1.00 62.19 111 CYS A CA 1
ATOM 835 C C . CYS A 1 111 ? 11.361 -4.885 -16.379 1.00 62.19 111 CYS A C 1
ATOM 837 O O . CYS A 1 111 ? 10.551 -4.558 -15.509 1.00 62.19 111 CYS A O 1
ATOM 839 N N . GLY A 1 112 ? 12.320 -5.796 -16.162 1.00 71.25 112 GLY A N 1
ATOM 840 C CA . GLY A 1 112 ? 12.539 -6.471 -14.874 1.00 71.25 112 GLY A CA 1
ATOM 841 C C . GLY A 1 112 ? 11.405 -7.412 -14.457 1.00 71.25 112 GLY A C 1
ATOM 842 O O . GLY A 1 112 ? 10.718 -7.995 -15.291 1.00 71.25 112 GLY A O 1
ATOM 843 N N . THR A 1 113 ? 11.228 -7.566 -13.148 1.00 74.56 113 THR A N 1
ATOM 844 C CA . THR A 1 113 ? 10.257 -8.491 -12.522 1.00 74.56 113 THR A CA 1
ATOM 845 C C . THR A 1 113 ? 8.817 -7.977 -12.484 1.00 74.56 113 THR A C 1
ATOM 847 O O . THR A 1 113 ? 7.920 -8.696 -12.052 1.00 74.56 113 THR A O 1
ATOM 850 N N . ALA A 1 114 ? 8.578 -6.746 -12.952 1.00 82.00 114 ALA A N 1
ATOM 851 C CA . ALA A 1 114 ? 7.269 -6.090 -12.993 1.00 82.00 114 ALA A CA 1
ATOM 852 C C . ALA A 1 114 ? 6.559 -5.928 -11.633 1.00 82.00 114 ALA A C 1
ATOM 854 O O . ALA A 1 114 ? 5.413 -5.478 -11.583 1.00 82.00 114 ALA A O 1
ATOM 855 N N . GLN A 1 115 ? 7.222 -6.290 -10.534 1.00 86.38 115 GLN A N 1
ATOM 856 C CA . GLN A 1 115 ? 6.652 -6.364 -9.197 1.00 86.38 115 GLN A CA 1
ATOM 857 C C . GLN A 1 115 ? 7.074 -5.165 -8.353 1.00 86.38 115 GLN A C 1
ATOM 859 O O . GLN A 1 115 ? 8.220 -4.713 -8.402 1.00 86.38 115 GLN A O 1
ATOM 864 N N . VAL A 1 116 ? 6.150 -4.695 -7.516 1.00 90.06 116 VAL A N 1
ATOM 865 C CA . VAL A 1 116 ? 6.446 -3.727 -6.460 1.00 90.06 116 VAL A CA 1
ATOM 866 C C . VAL A 1 116 ? 6.024 -4.247 -5.100 1.00 90.06 116 VAL A C 1
ATOM 868 O O . VAL A 1 116 ? 5.106 -5.059 -4.991 1.00 90.06 116 VAL A O 1
ATOM 871 N N . PHE A 1 117 ? 6.665 -3.714 -4.067 1.00 92.88 117 PHE A N 1
ATOM 872 C CA . PHE A 1 117 ? 6.331 -3.972 -2.677 1.00 92.88 117 PHE A CA 1
ATOM 873 C C . PHE A 1 117 ? 6.067 -2.677 -1.923 1.00 92.88 117 PHE A C 1
ATOM 875 O O . PHE A 1 117 ? 6.795 -1.693 -2.079 1.00 92.88 117 PHE A O 1
ATOM 882 N N . VAL A 1 118 ? 5.068 -2.688 -1.051 1.00 94.00 118 VAL A N 1
ATOM 883 C CA . VAL A 1 118 ? 4.803 -1.595 -0.118 1.00 94.00 118 VAL A CA 1
ATOM 884 C C . VAL A 1 118 ? 5.842 -1.629 0.999 1.00 94.00 118 VAL A C 1
ATOM 886 O O . VAL A 1 118 ? 5.927 -2.581 1.773 1.00 94.00 118 VAL A O 1
ATOM 889 N N . ALA A 1 119 ? 6.655 -0.582 1.086 1.00 93.50 119 ALA A N 1
ATOM 890 C CA . ALA A 1 119 ? 7.807 -0.508 1.980 1.00 93.50 119 ALA A CA 1
ATOM 891 C C . ALA A 1 119 ? 7.600 0.417 3.184 1.00 93.50 119 ALA A C 1
ATOM 893 O O . ALA A 1 119 ? 8.441 0.443 4.081 1.00 93.50 119 ALA A O 1
ATOM 894 N N . GLU A 1 120 ? 6.504 1.167 3.229 1.00 93.69 120 GLU A N 1
ATOM 895 C CA . GLU A 1 120 ? 6.206 2.106 4.307 1.00 93.69 120 GLU A CA 1
ATOM 896 C C . GLU A 1 120 ? 4.781 1.910 4.822 1.00 93.69 120 GLU A C 1
ATOM 898 O O . GLU A 1 120 ? 3.846 1.689 4.056 1.00 93.69 120 GLU A O 1
ATOM 903 N N . GLY A 1 121 ? 4.625 2.022 6.136 1.00 93.81 121 GLY A N 1
ATOM 904 C CA . GLY A 1 121 ? 3.345 2.026 6.820 1.00 93.81 121 GLY A CA 1
ATOM 905 C C . GLY A 1 121 ? 3.469 2.615 8.222 1.00 93.81 121 GLY A C 1
ATOM 906 O O . GLY A 1 121 ? 4.496 3.197 8.582 1.00 93.81 121 GLY A O 1
ATOM 907 N N . TRP A 1 122 ? 2.423 2.472 9.032 1.00 95.81 122 TRP A N 1
ATOM 908 C CA . TRP A 1 122 ? 2.360 3.039 10.379 1.00 95.81 122 TRP A CA 1
ATOM 909 C C . TRP A 1 122 ? 3.586 2.654 11.217 1.00 95.81 122 TRP A C 1
ATOM 911 O O . TRP A 1 122 ? 3.826 1.471 11.479 1.00 95.81 122 TRP A O 1
ATOM 921 N N . GLN A 1 123 ? 4.365 3.663 11.627 1.00 91.94 123 GLN A N 1
ATOM 922 C CA . GLN A 1 123 ? 5.591 3.525 12.428 1.00 91.94 123 GLN A CA 1
ATOM 923 C C . GLN A 1 123 ? 6.647 2.574 11.828 1.00 91.94 123 GLN A C 1
ATOM 925 O O . GLN A 1 123 ? 7.514 2.066 12.544 1.00 91.94 123 GLN A O 1
ATOM 930 N N . LYS A 1 124 ? 6.603 2.320 10.514 1.00 84.88 124 LYS A N 1
ATOM 931 C CA . LYS A 1 124 ? 7.520 1.392 9.854 1.00 84.88 124 LYS A CA 1
ATOM 932 C C . LYS A 1 124 ? 7.904 1.859 8.463 1.00 84.88 124 LYS A C 1
ATOM 934 O O . LYS A 1 124 ? 7.060 2.104 7.614 1.00 84.88 124 LYS A O 1
ATOM 939 N N . MET A 1 125 ? 9.205 1.863 8.215 1.00 81.06 125 MET A N 1
ATOM 940 C CA . MET A 1 125 ? 9.781 1.998 6.885 1.00 81.06 125 MET A CA 1
ATOM 941 C C . MET A 1 125 ? 10.838 0.908 6.716 1.00 81.06 125 MET A C 1
ATOM 943 O O . MET A 1 125 ? 11.730 0.758 7.556 1.00 81.06 125 MET A O 1
ATOM 947 N N . LEU A 1 126 ? 10.703 0.100 5.669 1.00 76.81 126 LEU A N 1
ATOM 948 C CA . LEU A 1 126 ? 11.691 -0.893 5.274 1.00 76.81 126 LEU A CA 1
ATOM 949 C C . LEU A 1 126 ? 12.724 -0.233 4.370 1.00 76.81 126 LEU A C 1
ATOM 951 O O . LEU A 1 126 ? 12.386 0.449 3.406 1.00 76.81 126 LEU A O 1
ATOM 955 N N . VAL A 1 127 ? 14.004 -0.447 4.679 1.00 62.56 127 VAL A N 1
ATOM 956 C CA . VAL A 1 127 ? 15.090 0.090 3.859 1.00 62.56 127 VAL A CA 1
ATOM 957 C C . VAL A 1 127 ? 15.084 -0.642 2.506 1.00 62.56 127 VAL A C 1
ATOM 959 O O . VAL A 1 127 ? 15.237 -1.866 2.492 1.00 62.56 127 VAL A O 1
ATOM 962 N N . PRO A 1 128 ? 14.970 0.070 1.366 1.00 54.94 128 PRO A N 1
ATOM 963 C CA . PRO A 1 128 ? 14.731 -0.528 0.045 1.00 54.94 128 PRO A CA 1
ATOM 964 C C . PRO A 1 128 ? 15.748 -1.569 -0.446 1.00 54.94 128 PRO A C 1
ATOM 966 O O . PRO A 1 128 ? 15.464 -2.281 -1.400 1.00 54.94 128 PRO A O 1
ATOM 969 N N . ARG A 1 129 ? 16.940 -1.658 0.157 1.00 51.31 129 ARG A N 1
ATOM 970 C CA . ARG A 1 129 ? 18.065 -2.455 -0.367 1.00 51.31 129 ARG A CA 1
ATOM 971 C C . ARG A 1 129 ? 18.300 -3.807 0.316 1.00 51.31 129 ARG A C 1
ATOM 973 O O . ARG A 1 129 ? 19.239 -4.487 -0.074 1.00 51.31 129 ARG A O 1
ATOM 980 N N . ALA A 1 130 ? 17.512 -4.196 1.321 1.00 47.62 130 ALA A N 1
ATOM 981 C CA . ALA A 1 130 ? 17.903 -5.315 2.191 1.00 47.62 130 ALA A CA 1
ATOM 982 C C . ALA A 1 130 ? 16.926 -6.503 2.277 1.00 47.62 130 ALA A C 1
ATOM 984 O O . ALA A 1 130 ? 17.312 -7.515 2.853 1.00 47.62 130 ALA A O 1
ATOM 985 N N . GLN A 1 131 ? 15.678 -6.409 1.788 1.00 57.69 131 GLN A N 1
ATOM 986 C CA . GLN A 1 131 ? 14.637 -7.390 2.175 1.00 57.69 131 GLN A CA 1
ATOM 987 C C . GLN A 1 131 ? 13.641 -7.807 1.080 1.00 57.69 131 GLN A C 1
ATOM 989 O O . GLN A 1 131 ? 12.721 -8.564 1.374 1.00 57.69 131 GLN A O 1
ATOM 994 N N . TRP A 1 132 ? 13.810 -7.356 -0.164 1.00 68.50 132 TRP A N 1
ATOM 995 C CA . TRP A 1 132 ? 12.870 -7.672 -1.244 1.00 68.50 132 TRP A CA 1
ATOM 996 C C . TRP A 1 132 ? 13.412 -8.784 -2.132 1.00 68.50 132 TRP A C 1
ATOM 998 O O . TRP A 1 132 ? 14.470 -8.642 -2.745 1.00 68.50 132 TRP A O 1
ATOM 1008 N N . ASP A 1 133 ? 12.679 -9.893 -2.191 1.00 70.75 133 ASP A N 1
ATOM 1009 C CA . ASP A 1 133 ? 12.986 -11.005 -3.081 1.00 70.75 133 ASP A CA 1
ATOM 1010 C C . ASP A 1 133 ? 12.245 -10.829 -4.411 1.00 70.75 133 ASP A C 1
ATOM 1012 O O . ASP A 1 133 ? 11.145 -11.341 -4.607 1.00 70.75 133 ASP A O 1
ATOM 1016 N N . PHE A 1 134 ? 12.879 -10.114 -5.339 1.00 68.06 134 PHE A N 1
ATOM 1017 C CA . PHE A 1 134 ? 12.403 -9.988 -6.718 1.00 68.06 134 PHE A CA 1
ATOM 1018 C C . PHE A 1 134 ? 12.637 -11.271 -7.548 1.00 68.06 134 PHE A C 1
ATOM 1020 O O . PHE A 1 134 ? 12.257 -11.334 -8.709 1.00 68.06 134 PHE A O 1
ATOM 1027 N N . SER A 1 135 ? 13.253 -12.325 -6.995 1.00 60.09 135 SER A N 1
ATOM 1028 C CA . SER A 1 135 ? 13.585 -13.541 -7.755 1.00 60.09 135 SER A CA 1
ATOM 1029 C C . SER A 1 135 ? 12.446 -14.566 -7.845 1.00 60.09 135 SER A C 1
ATOM 1031 O O . SER A 1 135 ? 12.525 -15.490 -8.658 1.00 60.09 135 SER A O 1
ATOM 1033 N N . ARG A 1 136 ? 11.389 -14.435 -7.026 1.00 47.41 136 ARG A N 1
ATOM 1034 C CA . ARG A 1 136 ? 10.449 -15.540 -6.756 1.00 47.41 136 ARG A CA 1
ATOM 1035 C C . ARG A 1 136 ? 9.234 -15.693 -7.663 1.00 47.41 136 ARG A C 1
ATOM 1037 O O . ARG A 1 136 ? 8.557 -16.709 -7.529 1.00 47.41 136 ARG A O 1
ATOM 1044 N N . ILE A 1 137 ? 8.948 -14.796 -8.605 1.00 46.84 137 ILE A N 1
ATOM 1045 C CA . ILE A 1 137 ? 7.812 -14.991 -9.521 1.00 46.84 137 ILE A CA 1
AT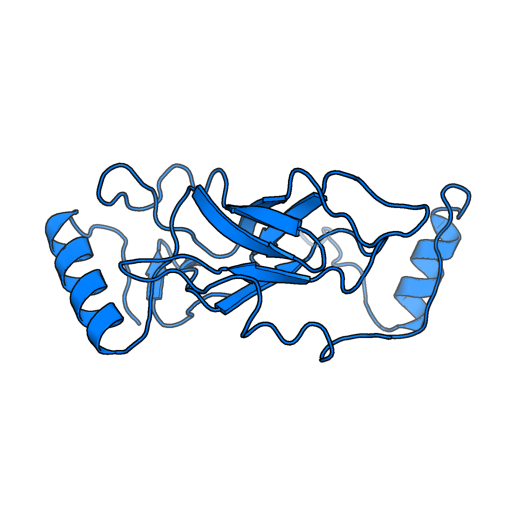OM 1046 C C . ILE A 1 137 ? 8.200 -14.579 -10.943 1.00 46.84 137 ILE A C 1
ATOM 1048 O O . ILE A 1 137 ? 8.339 -13.406 -11.256 1.00 46.84 137 ILE A O 1
ATOM 1052 N N . GLY A 1 138 ? 8.333 -15.578 -11.820 1.00 41.59 138 GLY A N 1
ATOM 1053 C CA . GLY A 1 138 ? 8.050 -15.398 -13.240 1.00 41.59 138 GLY A CA 1
ATOM 1054 C C . GLY A 1 138 ? 9.142 -14.787 -14.120 1.00 41.59 138 GLY A C 1
ATOM 1055 O O . GLY A 1 138 ? 8.853 -13.907 -14.919 1.00 41.59 138 GLY A O 1
ATOM 1056 N N . ARG A 1 139 ? 10.300 -15.453 -14.223 1.00 38.91 139 ARG A N 1
ATOM 1057 C CA . ARG A 1 139 ? 10.784 -15.824 -15.572 1.00 38.91 139 ARG A CA 1
ATOM 1058 C C . ARG A 1 139 ? 9.802 -16.836 -16.192 1.00 38.91 139 ARG A C 1
ATOM 1060 O O . ARG A 1 139 ? 10.179 -17.955 -16.524 1.00 38.91 139 ARG A O 1
ATOM 1067 N N . SER A 1 140 ? 8.520 -16.503 -16.293 1.00 37.62 140 SER A N 1
ATOM 1068 C CA . SER A 1 140 ? 7.573 -17.265 -17.096 1.00 37.62 140 SER A CA 1
ATOM 1069 C C . SER A 1 140 ? 7.846 -16.852 -18.531 1.00 37.62 140 SER A C 1
ATOM 1071 O O . SER A 1 140 ? 7.235 -15.908 -19.001 1.00 37.62 140 SER A O 1
ATOM 1073 N N . ALA A 1 141 ? 8.847 -17.509 -19.130 1.00 34.69 141 ALA A N 1
ATOM 1074 C CA . ALA A 1 141 ? 9.302 -17.386 -20.512 1.00 34.69 141 ALA A CA 1
ATOM 1075 C C . ALA A 1 141 ? 9.451 -15.937 -21.008 1.00 34.69 141 ALA A C 1
ATOM 1077 O O . ALA A 1 141 ? 8.474 -15.246 -21.266 1.00 34.69 141 ALA A O 1
ATOM 1078 N N . GLY A 1 142 ? 10.693 -15.486 -21.198 1.00 34.41 142 GLY A N 1
ATOM 1079 C CA . GLY A 1 142 ? 10.945 -14.236 -21.906 1.00 34.41 142 GLY A CA 1
ATOM 1080 C C . GLY A 1 142 ? 10.206 -14.222 -23.245 1.00 34.41 142 GLY A C 1
ATOM 1081 O O . GLY A 1 142 ? 10.608 -14.905 -24.180 1.00 34.41 142 GLY A O 1
ATOM 1082 N N . PHE A 1 143 ? 9.136 -13.439 -23.315 1.00 38.75 143 PHE A N 1
ATOM 1083 C CA . PHE A 1 143 ? 8.557 -12.970 -24.557 1.00 38.75 143 PHE A CA 1
ATOM 1084 C C . PHE A 1 143 ? 8.729 -11.463 -24.550 1.00 38.75 143 PHE A C 1
ATOM 1086 O O . PHE A 1 143 ? 8.061 -10.731 -23.821 1.00 38.75 143 PHE A O 1
ATOM 1093 N N . THR A 1 144 ? 9.705 -11.010 -25.324 1.00 36.12 144 THR A N 1
ATOM 1094 C CA . THR A 1 144 ? 9.889 -9.596 -25.610 1.00 36.12 144 THR A CA 1
ATOM 1095 C C . THR A 1 144 ? 8.765 -9.191 -26.555 1.00 36.12 144 THR A C 1
ATOM 1097 O O . THR A 1 144 ? 8.822 -9.499 -27.741 1.00 36.12 144 THR A O 1
ATOM 1100 N N . PHE A 1 145 ? 7.730 -8.529 -26.042 1.00 38.47 145 PHE A N 1
ATOM 1101 C CA . PHE A 1 145 ? 6.816 -7.782 -26.898 1.00 38.47 145 PHE A CA 1
ATOM 1102 C C . PHE A 1 145 ? 7.515 -6.474 -27.261 1.00 38.47 145 PHE A C 1
ATOM 1104 O O . PHE A 1 145 ? 7.663 -5.580 -26.427 1.00 38.47 145 PHE A O 1
ATOM 1111 N N . THR A 1 146 ? 8.031 -6.386 -28.481 1.00 40.59 146 THR A N 1
ATOM 1112 C CA . THR A 1 146 ? 8.561 -5.133 -29.024 1.00 40.59 146 THR A CA 1
ATOM 1113 C C . THR A 1 146 ? 7.390 -4.225 -29.433 1.00 40.59 146 THR A C 1
ATOM 1115 O O . THR A 1 146 ? 6.256 -4.694 -29.561 1.00 40.59 146 THR A O 1
ATOM 1118 N N . ALA A 1 147 ? 7.620 -2.915 -29.598 1.00 39.50 147 ALA A N 1
ATOM 1119 C CA . ALA A 1 147 ? 6.574 -1.921 -29.907 1.00 39.50 147 ALA A CA 1
ATOM 1120 C C . ALA A 1 147 ? 5.806 -2.188 -31.226 1.00 39.50 147 ALA A C 1
ATOM 1122 O O . ALA A 1 147 ? 4.781 -1.572 -31.498 1.00 39.50 147 ALA A O 1
ATOM 1123 N N . ASP A 1 148 ? 6.314 -3.111 -32.030 1.00 36.66 148 ASP A N 1
ATOM 1124 C CA . ASP A 1 148 ? 5.808 -3.628 -33.296 1.00 36.66 148 ASP A CA 1
ATOM 1125 C C . ASP A 1 148 ? 5.020 -4.944 -33.157 1.00 36.66 148 ASP A C 1
ATOM 1127 O O . ASP A 1 148 ? 4.502 -5.451 -34.155 1.00 36.66 148 ASP A O 1
ATOM 1131 N N . THR A 1 149 ? 4.862 -5.484 -31.941 1.00 45.66 149 THR A N 1
ATOM 1132 C CA . THR A 1 149 ? 4.048 -6.690 -31.744 1.00 45.66 149 THR A CA 1
ATOM 1133 C C . THR A 1 149 ? 2.578 -6.363 -31.948 1.00 45.66 149 THR A C 1
ATOM 1135 O O . THR A 1 149 ? 2.008 -5.505 -31.267 1.00 45.66 149 THR A O 1
ATOM 1138 N N . LYS A 1 150 ? 1.942 -7.062 -32.887 1.00 44.72 150 LYS A N 1
ATOM 1139 C CA . LYS A 1 150 ? 0.546 -6.804 -33.225 1.00 44.72 150 LYS A CA 1
ATOM 1140 C C . LYS A 1 150 ? -0.376 -7.255 -32.081 1.00 44.72 150 LYS A C 1
ATOM 1142 O O . LYS A 1 150 ? -0.123 -8.299 -31.474 1.00 44.72 150 LYS A O 1
ATOM 1147 N N . PRO A 1 151 ? -1.481 -6.536 -31.809 1.00 47.03 151 PRO A N 1
ATOM 1148 C CA . PRO A 1 151 ? -2.405 -6.859 -30.712 1.00 47.03 151 PRO A CA 1
ATOM 1149 C C . PRO A 1 151 ? -2.930 -8.304 -30.753 1.00 47.03 151 PRO A C 1
ATOM 1151 O O . PRO A 1 151 ? -3.117 -8.947 -29.723 1.00 47.03 151 PRO A O 1
ATOM 1154 N N . GLU A 1 152 ? -3.117 -8.838 -31.958 1.00 45.25 152 GLU A N 1
ATOM 1155 C CA . GLU A 1 152 ? -3.559 -10.210 -32.219 1.00 45.25 152 GLU A CA 1
ATOM 1156 C C . GLU A 1 152 ? -2.550 -11.296 -31.803 1.00 45.25 152 GLU A C 1
ATOM 1158 O O . GLU A 1 152 ? -2.950 -12.404 -31.439 1.00 45.25 152 GLU A O 1
ATOM 1163 N N . GLU A 1 153 ? -1.252 -10.988 -31.794 1.00 44.78 153 GLU A N 1
ATOM 1164 C CA . GLU A 1 153 ? -0.201 -11.906 -31.340 1.00 44.78 153 GLU A CA 1
ATOM 1165 C C . GLU A 1 153 ? -0.098 -11.921 -29.811 1.00 44.78 153 GLU A C 1
ATOM 1167 O O . GLU A 1 153 ? 0.060 -12.989 -29.215 1.00 44.78 153 GLU A O 1
ATOM 1172 N N . ALA A 1 154 ? -0.300 -10.764 -29.171 1.00 47.50 154 ALA A N 1
ATOM 1173 C CA . ALA A 1 154 ? -0.405 -10.662 -27.718 1.00 47.50 154 ALA A CA 1
ATOM 1174 C C . ALA A 1 154 ? -1.611 -11.455 -27.184 1.00 47.50 154 ALA A C 1
ATOM 1176 O O . ALA A 1 154 ? -1.457 -12.252 -26.261 1.00 47.50 154 ALA A O 1
ATOM 1177 N N . LEU A 1 155 ? -2.778 -11.325 -27.831 1.00 43.00 155 LEU A N 1
ATOM 1178 C CA . LEU A 1 155 ? -3.998 -12.075 -27.499 1.00 43.00 155 LEU A CA 1
ATOM 1179 C C . LEU A 1 155 ? -3.816 -13.594 -27.641 1.00 43.00 155 LEU A C 1
ATOM 1181 O O . LEU A 1 155 ? -4.221 -14.351 -26.759 1.00 43.00 155 LEU A O 1
ATOM 1185 N N . ARG A 1 156 ? -3.166 -14.069 -28.713 1.00 43.97 156 ARG A N 1
ATOM 1186 C CA . ARG A 1 156 ? -2.882 -15.506 -28.902 1.00 43.97 156 ARG A CA 1
ATOM 1187 C C . ARG A 1 156 ? -1.969 -16.075 -27.814 1.00 43.97 156 ARG A C 1
ATOM 1189 O O . ARG A 1 156 ? -2.191 -17.205 -27.377 1.00 43.97 156 ARG A O 1
ATOM 1196 N N . ALA A 1 157 ? -0.985 -15.303 -27.353 1.00 46.53 157 ALA A N 1
ATOM 1197 C CA . ALA A 1 157 ? -0.127 -15.698 -26.238 1.00 46.53 157 ALA A CA 1
ATOM 1198 C C . ALA A 1 157 ? -0.914 -15.807 -24.917 1.00 46.53 157 ALA A C 1
ATOM 1200 O O . ALA A 1 157 ? -0.667 -16.720 -24.131 1.00 46.53 157 ALA A O 1
ATOM 1201 N N . THR A 1 158 ? -1.914 -14.944 -24.704 1.00 41.47 158 THR A N 1
ATOM 1202 C CA . THR A 1 158 ? -2.816 -15.003 -23.540 1.00 41.47 158 THR A CA 1
ATOM 1203 C C . THR A 1 158 ? -3.652 -16.292 -23.527 1.00 41.47 158 THR A C 1
ATOM 1205 O O . THR A 1 158 ? -3.703 -16.979 -22.505 1.00 41.47 158 THR A O 1
ATOM 1208 N N . PHE A 1 159 ? -4.219 -16.695 -24.674 1.00 42.31 159 PHE A N 1
ATOM 1209 C CA . PHE A 1 159 ? -4.999 -17.939 -24.798 1.00 42.31 159 PHE A CA 1
ATOM 1210 C C . PHE A 1 159 ? -4.158 -19.213 -24.609 1.00 42.31 159 PHE A C 1
ATOM 1212 O O . PHE A 1 159 ? -4.641 -20.181 -24.021 1.00 42.31 159 PHE A O 1
ATOM 1219 N N . ALA A 1 160 ? -2.899 -19.224 -25.062 1.00 38.75 160 ALA A N 1
ATOM 1220 C CA . ALA A 1 160 ? -1.996 -20.369 -24.898 1.00 38.75 160 ALA A CA 1
ATOM 1221 C C . ALA A 1 160 ? -1.604 -20.635 -23.429 1.00 38.75 160 ALA A C 1
ATOM 1223 O O . ALA A 1 160 ? -1.236 -21.756 -23.082 1.00 38.75 160 ALA A O 1
ATOM 1224 N N . LEU A 1 161 ? -1.712 -19.621 -22.564 1.00 40.53 161 LEU A N 1
ATOM 1225 C CA . LEU A 1 161 ? -1.406 -19.685 -21.131 1.00 40.53 161 LEU A CA 1
ATOM 1226 C C . LEU A 1 161 ? -2.619 -20.049 -20.258 1.00 40.53 161 LEU A C 1
ATOM 1228 O O . LEU A 1 161 ? -2.506 -20.067 -19.035 1.00 40.53 161 LEU A O 1
ATOM 1232 N N . GLY A 1 162 ? -3.786 -20.319 -20.855 1.00 29.92 162 GLY A N 1
ATOM 1233 C CA . GLY A 1 162 ? -5.013 -20.631 -20.113 1.00 29.92 162 GLY A CA 1
ATOM 1234 C C . GLY A 1 162 ? -5.604 -19.447 -19.335 1.00 29.92 162 GLY A C 1
ATOM 1235 O O . GLY A 1 162 ? -6.560 -19.631 -18.585 1.00 29.92 162 GLY A O 1
ATOM 1236 N N . LEU A 1 163 ? -5.069 -18.238 -19.525 1.00 38.25 163 LEU A N 1
ATOM 1237 C CA . LEU A 1 163 ? -5.604 -17.003 -18.965 1.00 38.25 163 LEU A CA 1
ATOM 1238 C C . LEU A 1 163 ? -6.742 -16.538 -19.877 1.00 38.25 163 LEU A C 1
ATOM 1240 O O . LEU A 1 163 ? -6.507 -16.085 -20.996 1.00 38.25 163 LEU A O 1
ATOM 1244 N N . ARG A 1 164 ? -7.991 -16.707 -19.435 1.00 33.00 164 ARG A N 1
ATOM 1245 C CA . ARG A 1 164 ? -9.137 -16.154 -20.162 1.00 33.00 164 ARG A CA 1
ATOM 1246 C C . ARG A 1 164 ? -9.262 -14.666 -19.825 1.00 33.00 164 ARG A C 1
ATOM 1248 O O . ARG A 1 164 ? -9.183 -14.336 -18.641 1.00 33.00 164 ARG A O 1
ATOM 1255 N N . PRO A 1 165 ? -9.462 -13.777 -20.813 1.00 34.88 165 PRO A N 1
ATOM 1256 C CA . PRO A 1 165 ? -9.956 -12.444 -20.507 1.00 34.88 165 PRO A CA 1
ATOM 1257 C C . PRO A 1 165 ? -11.301 -12.587 -19.785 1.00 34.88 165 PRO A C 1
ATOM 1259 O O . PRO A 1 165 ? -12.107 -13.449 -20.140 1.00 34.88 165 PRO A O 1
ATOM 1262 N N . VAL A 1 166 ? -11.496 -11.797 -18.730 1.00 38.09 166 VAL A N 1
ATOM 1263 C CA . VAL A 1 166 ? -12.796 -11.682 -18.067 1.00 38.09 166 VAL A CA 1
ATOM 1264 C C . VAL A 1 166 ? -13.742 -11.061 -19.089 1.00 38.09 166 VAL A C 1
ATOM 1266 O O . VAL A 1 166 ? -13.440 -10.015 -19.659 1.00 38.09 166 VAL A O 1
ATOM 1269 N N . ASP A 1 167 ? -14.815 -11.779 -19.398 1.00 33.06 167 ASP A N 1
ATOM 1270 C CA . ASP A 1 167 ? -15.852 -11.331 -20.316 1.00 33.06 167 ASP A CA 1
ATOM 1271 C C . ASP A 1 167 ? -16.731 -10.326 -19.557 1.00 33.06 167 ASP A C 1
ATOM 1273 O O . ASP A 1 167 ? -17.462 -10.714 -18.648 1.00 33.06 167 ASP A O 1
ATOM 1277 N N . ASP A 1 168 ? -16.663 -9.039 -19.899 1.00 39.41 168 ASP A N 1
ATOM 1278 C CA . ASP A 1 168 ? -17.537 -7.991 -19.336 1.00 39.41 168 ASP A CA 1
ATOM 1279 C C . ASP A 1 168 ? -1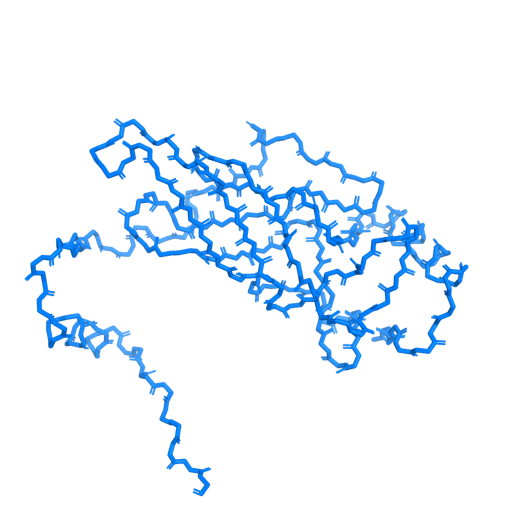8.946 -8.025 -19.971 1.00 39.41 168 ASP A C 1
ATOM 1281 O O . ASP A 1 168 ? -19.592 -6.995 -20.169 1.00 39.41 168 ASP A O 1
ATOM 1285 N N . SER A 1 169 ? -19.431 -9.212 -20.344 1.00 36.41 169 SER A N 1
ATOM 1286 C CA . SER A 1 169 ? -20.683 -9.393 -21.080 1.00 36.41 169 SER A CA 1
ATOM 1287 C C . SER A 1 169 ? -21.617 -10.435 -20.456 1.00 36.41 169 SER A C 1
ATOM 1289 O O . SER A 1 169 ? -22.168 -11.285 -21.143 1.00 36.41 169 SER A O 1
ATOM 1291 N N . GLU A 1 170 ? -21.872 -10.322 -19.149 1.00 36.22 170 GLU A N 1
ATOM 1292 C CA . GLU A 1 170 ? -23.111 -10.833 -18.536 1.00 36.22 170 GLU A CA 1
ATOM 1293 C C . GLU A 1 170 ? -23.717 -9.798 -17.568 1.00 36.22 170 GLU A C 1
ATOM 1295 O O . GLU A 1 170 ? -23.631 -9.917 -16.348 1.00 36.22 170 GLU A O 1
ATOM 1300 N N . THR A 1 171 ? -24.362 -8.785 -18.156 1.00 37.88 171 THR A N 1
ATOM 1301 C CA . THR A 1 171 ? -25.624 -8.179 -17.680 1.00 37.88 171 THR A CA 1
ATOM 1302 C C . THR A 1 171 ? -26.495 -7.864 -18.880 1.00 37.88 171 THR A C 1
ATOM 1304 O O . THR A 1 171 ? -25.938 -7.300 -19.850 1.00 37.88 171 THR A O 1
#

Radius of gyration: 18.04 Å; chains: 1; bounding box: 46×35×52 Å

Foldseek 3Di:
DAECPPDDQVRVVVVQVVCVVVVWFWDWFQFWKADQQFIKTFHDAPPPADDHPNIGTHFFFGKMKTQFRAPPDPVDTHIWMWTFHDADCVYDYVNTGTHTFQTKIATDPQDALRIMTRQDGHVGGHDRPDDDDSPPDDVVDDDNPDPPNDPVNVVVVCVVVVNDDDPPPDD

Organism: NCBI:txid1217970

Secondary structure (DSSP, 8-state):
-EE-TT--HHHHHHHHHHHHTTT--B-BTT-EEEETTEEEEE----TT--EETTEEBPBTT-EEEEEEE--SSTT-SEEEEEEE---EEEEEETTEEEPBTT-EEEE-TTSTT-EEEE-EETTEE--TTSS--TTSS---------TT--HHHHHHHHHHTT-PPP-----

Sequence (171 aa):
MIELSGMFEEELILLLNWLAGRKRHVAFEGAQVVSEGGIGRIRNPLPDGPVVQGRRIATLGSPYSVPRIDLGNSCCPHHVSGQIETGAEDIVFEGVPVVMVGDTGRHWPGCGTAQVFVAEGWQKMLVPRAQWDFSRIGRSAGFTFTADTKPEEALRATFALGLRPVDDSET

pLDDT: mean 78.37, std 22.12, range [29.92, 97.69]